Protein AF-A0A933MZT7-F1 (afdb_monomer)

Structure (mmCIF, N/CA/C/O backbone):
data_AF-A0A933MZT7-F1
#
_entry.id   AF-A0A933MZT7-F1
#
loop_
_atom_site.group_PDB
_atom_site.id
_atom_site.type_symbol
_atom_site.label_atom_id
_atom_site.label_alt_id
_atom_site.label_comp_id
_atom_site.label_asym_id
_atom_site.label_entity_id
_atom_site.label_seq_id
_atom_site.pdbx_PDB_ins_code
_atom_site.Cartn_x
_atom_site.Cartn_y
_atom_site.Cartn_z
_atom_site.occupancy
_atom_site.B_iso_or_equiv
_atom_site.auth_seq_id
_atom_site.auth_comp_id
_atom_site.auth_asym_id
_atom_site.auth_atom_id
_atom_site.pdbx_PDB_model_num
ATOM 1 N N . MET A 1 1 ? 19.105 9.293 -22.989 1.00 52.41 1 MET A N 1
ATOM 2 C CA . MET A 1 1 ? 18.621 8.333 -21.971 1.00 52.41 1 MET A CA 1
ATOM 3 C C . MET A 1 1 ? 17.658 7.369 -22.642 1.00 52.41 1 MET A C 1
ATOM 5 O O . MET A 1 1 ? 16.765 7.841 -23.334 1.00 52.41 1 MET A O 1
ATOM 9 N N . SER A 1 2 ? 17.837 6.055 -22.493 1.00 57.19 2 SER A N 1
ATOM 10 C CA . SER A 1 2 ? 16.915 5.080 -23.095 1.00 57.19 2 SER A CA 1
ATOM 11 C C . SER A 1 2 ? 15.555 5.104 -22.376 1.00 57.19 2 SER A C 1
ATOM 13 O O . SER A 1 2 ? 15.537 5.148 -21.141 1.00 57.19 2 SER A O 1
ATOM 15 N N . PRO A 1 3 ? 14.419 5.042 -23.097 1.00 63.75 3 PRO A N 1
ATOM 16 C CA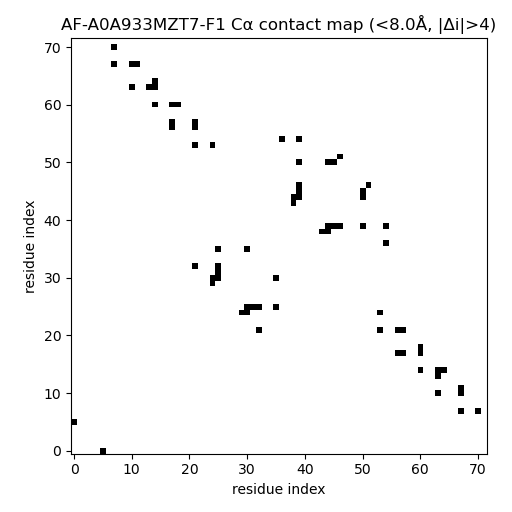 . PRO A 1 3 ? 13.083 5.151 -22.502 1.00 63.75 3 PRO A CA 1
ATOM 17 C C . PRO A 1 3 ? 12.821 4.142 -21.372 1.00 63.75 3 PRO A C 1
ATOM 19 O O . PRO A 1 3 ? 12.245 4.512 -20.349 1.00 63.75 3 PRO A O 1
ATOM 22 N N . GLY A 1 4 ? 13.307 2.901 -21.513 1.00 66.12 4 GLY A N 1
ATOM 23 C CA . GLY A 1 4 ? 13.127 1.824 -20.529 1.00 66.12 4 GLY A CA 1
ATOM 24 C C . GLY A 1 4 ? 13.809 2.080 -19.180 1.00 66.12 4 GLY A C 1
ATOM 25 O O . GLY A 1 4 ? 13.164 1.944 -18.143 1.00 66.12 4 GLY A O 1
ATOM 26 N N . LEU A 1 5 ? 15.061 2.557 -19.182 1.00 69.75 5 LEU A N 1
ATOM 27 C CA . LEU A 1 5 ? 15.796 2.911 -17.956 1.00 69.75 5 LEU A CA 1
ATOM 28 C C . LEU A 1 5 ? 15.071 4.013 -17.169 1.00 69.75 5 LEU A C 1
ATOM 30 O O . LEU A 1 5 ? 14.929 3.924 -15.955 1.00 69.75 5 LEU A O 1
ATOM 34 N N . SER A 1 6 ? 14.515 5.008 -17.871 1.00 85.12 6 SER A N 1
ATOM 35 C CA . SER A 1 6 ? 13.747 6.085 -17.232 1.00 85.12 6 SER A CA 1
ATOM 36 C C . SER A 1 6 ? 12.418 5.619 -16.627 1.00 85.12 6 SER A C 1
ATOM 38 O O . SER A 1 6 ? 11.894 6.273 -15.726 1.00 85.12 6 SER A O 1
ATOM 40 N N . LYS A 1 7 ? 11.842 4.526 -17.144 1.00 89.19 7 LYS A N 1
ATOM 41 C CA . LYS A 1 7 ? 10.578 3.965 -16.661 1.00 89.19 7 LYS A CA 1
ATOM 42 C C . LYS A 1 7 ? 10.803 3.111 -15.416 1.00 89.19 7 LYS A C 1
ATOM 44 O O . LYS A 1 7 ? 10.064 3.261 -14.449 1.00 89.19 7 LYS A O 1
ATOM 49 N N . LEU A 1 8 ? 11.848 2.283 -15.417 1.00 92.19 8 LEU A N 1
ATOM 50 C CA . LEU A 1 8 ? 12.215 1.451 -14.272 1.00 92.19 8 LEU A CA 1
ATOM 51 C C . LEU A 1 8 ? 12.540 2.302 -13.038 1.00 92.19 8 LEU A C 1
ATOM 53 O O . LEU A 1 8 ? 11.975 2.075 -11.974 1.00 92.19 8 LEU A O 1
ATOM 57 N N . SER A 1 9 ? 13.369 3.341 -13.192 1.00 92.69 9 SER A N 1
ATOM 58 C CA . SER A 1 9 ? 13.713 4.239 -12.081 1.00 92.69 9 SER A CA 1
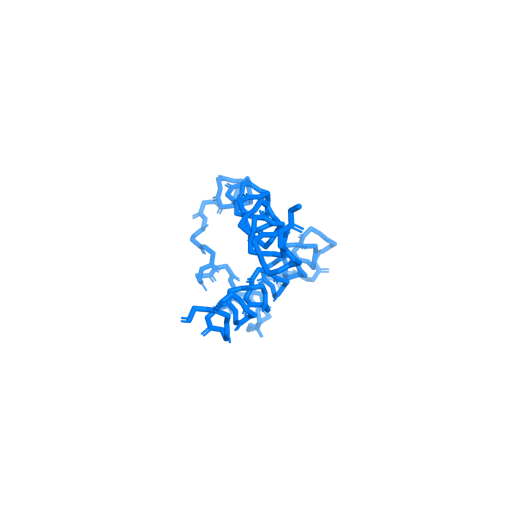ATOM 59 C C . SER A 1 9 ? 12.497 4.971 -11.510 1.00 92.69 9 SER A C 1
ATOM 61 O O . SER A 1 9 ? 12.410 5.159 -10.302 1.00 92.69 9 SER A O 1
ATOM 63 N N . ARG A 1 10 ? 11.530 5.350 -12.360 1.00 92.81 10 ARG A N 1
ATOM 64 C CA . ARG A 1 10 ? 10.266 5.947 -11.904 1.00 92.81 10 ARG A CA 1
ATOM 65 C C . ARG A 1 10 ? 9.434 4.960 -11.089 1.00 92.81 10 ARG A C 1
ATOM 67 O O . ARG A 1 10 ? 8.965 5.324 -10.023 1.00 92.81 10 ARG A O 1
ATOM 74 N N . LEU A 1 11 ? 9.317 3.711 -11.544 1.00 95.56 11 LEU A N 1
ATOM 75 C CA . LEU A 1 11 ? 8.604 2.673 -10.796 1.00 95.56 11 LEU A CA 1
ATOM 76 C C . LEU A 1 11 ? 9.247 2.391 -9.440 1.00 95.56 11 LEU A C 1
ATOM 78 O O . LEU A 1 11 ? 8.527 2.254 -8.459 1.00 95.56 11 LEU A O 1
ATOM 82 N N . ILE A 1 12 ? 10.578 2.321 -9.377 1.00 95.81 12 ILE A N 1
ATOM 83 C CA . ILE A 1 12 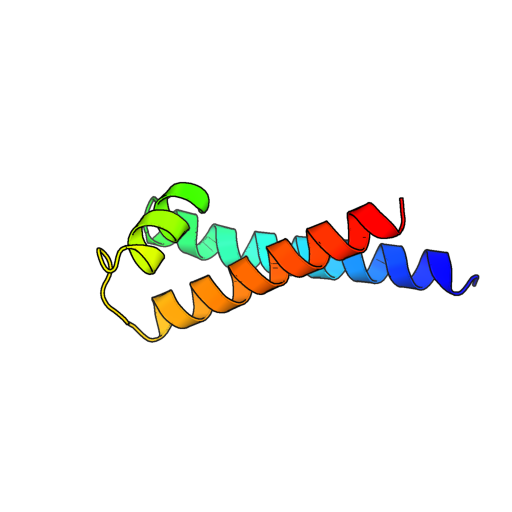? 11.298 2.104 -8.116 1.00 95.81 12 ILE A CA 1
ATOM 84 C C . ILE A 1 12 ? 11.027 3.255 -7.141 1.00 95.81 12 ILE A C 1
ATOM 86 O O . ILE A 1 12 ? 10.633 2.998 -6.006 1.00 95.81 12 ILE A O 1
ATOM 90 N N . ASN A 1 13 ? 11.153 4.505 -7.599 1.00 96.38 13 ASN A N 1
ATOM 91 C CA . ASN A 1 13 ? 10.889 5.677 -6.761 1.00 96.38 13 ASN A CA 1
ATOM 92 C C . ASN A 1 13 ? 9.427 5.741 -6.287 1.00 96.38 13 ASN A C 1
ATOM 94 O O . ASN A 1 13 ? 9.181 6.014 -5.114 1.00 96.38 13 ASN A O 1
ATOM 98 N N . ASP A 1 14 ? 8.461 5.451 -7.166 1.00 97.00 14 ASP A N 1
ATOM 99 C CA . ASP A 1 14 ? 7.038 5.402 -6.806 1.00 97.00 14 ASP A CA 1
ATOM 100 C C . ASP A 1 14 ? 6.771 4.323 -5.743 1.00 97.00 14 ASP A C 1
ATOM 102 O O . ASP A 1 14 ? 6.045 4.566 -4.778 1.00 97.00 14 ASP A O 1
ATOM 106 N N . MET A 1 15 ? 7.360 3.130 -5.900 1.00 98.00 15 MET A N 1
ATOM 107 C CA . MET A 1 15 ? 7.212 2.038 -4.932 1.00 98.00 15 MET A CA 1
ATOM 108 C C . MET A 1 15 ? 7.809 2.405 -3.571 1.00 98.00 15 MET A C 1
ATOM 110 O O . MET A 1 15 ? 7.142 2.190 -2.564 1.00 98.00 15 MET A O 1
ATOM 114 N N . GLN A 1 16 ? 9.003 3.002 -3.535 1.00 98.00 16 GLN A N 1
ATOM 115 C CA . GLN A 1 16 ? 9.627 3.460 -2.289 1.00 98.00 16 GLN A CA 1
ATOM 116 C C . GLN A 1 16 ? 8.778 4.510 -1.570 1.00 98.00 16 GLN A C 1
ATOM 118 O O . GLN A 1 16 ? 8.527 4.371 -0.376 1.00 98.00 16 GLN A O 1
ATOM 123 N N . GLY A 1 17 ? 8.258 5.506 -2.293 1.00 98.00 17 GLY A N 1
ATOM 124 C CA . GLY A 1 17 ? 7.376 6.512 -1.697 1.00 98.00 17 GLY A CA 1
ATOM 125 C C . GLY A 1 17 ? 6.100 5.905 -1.106 1.00 98.00 17 GLY A C 1
ATOM 126 O O . GLY A 1 17 ? 5.695 6.262 -0.001 1.00 98.00 17 GLY A O 1
ATOM 127 N N . LEU A 1 18 ? 5.485 4.943 -1.802 1.00 97.88 18 LEU A N 1
ATOM 128 C CA . LEU A 1 18 ? 4.309 4.230 -1.295 1.00 97.88 18 LEU A CA 1
ATOM 129 C C . LEU A 1 18 ? 4.635 3.379 -0.061 1.00 97.88 18 LEU A C 1
ATOM 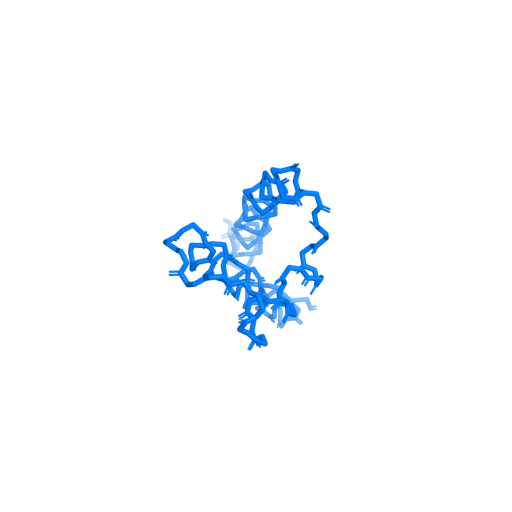131 O O . LEU A 1 18 ? 3.858 3.370 0.890 1.00 97.88 18 LEU A O 1
ATOM 135 N N . GLU A 1 19 ? 5.767 2.675 -0.057 1.00 97.38 19 GLU A N 1
ATOM 136 C CA . GLU A 1 19 ? 6.214 1.871 1.087 1.00 97.38 19 GLU A CA 1
ATOM 137 C C . GLU A 1 19 ? 6.478 2.741 2.323 1.00 97.38 19 GLU A C 1
ATOM 139 O O . GLU A 1 19 ? 6.043 2.392 3.422 1.00 97.38 19 GLU A O 1
ATOM 144 N N . ASP A 1 20 ? 7.096 3.909 2.150 1.00 97.62 20 ASP A N 1
ATOM 145 C CA . ASP A 1 20 ? 7.333 4.864 3.234 1.00 97.62 20 ASP A CA 1
ATOM 146 C C . ASP A 1 20 ? 6.032 5.400 3.841 1.00 97.62 20 ASP A C 1
ATOM 148 O O . ASP A 1 20 ? 5.917 5.491 5.071 1.00 97.62 20 ASP A O 1
ATOM 152 N N . GLU A 1 21 ? 5.035 5.722 3.010 1.00 97.19 21 GLU A N 1
ATOM 153 C CA . GLU A 1 21 ? 3.713 6.122 3.495 1.00 97.19 21 GLU A CA 1
ATOM 154 C C . GLU A 1 21 ? 3.017 4.971 4.223 1.00 97.19 21 GLU A C 1
ATOM 156 O O . GLU A 1 21 ? 2.585 5.151 5.360 1.00 97.19 21 GLU A O 1
ATOM 161 N N . LEU A 1 22 ? 2.970 3.768 3.643 1.00 96.12 22 LEU A N 1
ATOM 162 C CA . LEU A 1 22 ? 2.336 2.598 4.264 1.00 96.12 22 LEU A CA 1
ATOM 163 C C . LEU A 1 22 ? 2.975 2.248 5.617 1.00 96.12 22 LEU A C 1
ATOM 165 O O . LEU A 1 22 ? 2.256 1.963 6.577 1.00 96.12 22 LEU A O 1
ATOM 169 N N . HIS A 1 23 ? 4.298 2.365 5.753 1.00 96.00 23 HIS A N 1
ATOM 170 C CA . HIS A 1 23 ? 4.987 2.157 7.027 1.00 96.00 23 HIS A CA 1
ATOM 171 C C . HIS A 1 23 ? 4.550 3.137 8.128 1.00 96.00 23 HIS A C 1
ATOM 173 O O . HIS A 1 23 ? 4.626 2.799 9.313 1.00 96.00 23 HIS A O 1
ATOM 179 N N . LYS A 1 24 ? 4.079 4.347 7.795 1.00 96.19 24 LYS A N 1
ATOM 180 C CA . LYS A 1 24 ? 3.516 5.268 8.804 1.00 96.19 24 LYS A CA 1
ATOM 181 C C . LYS A 1 24 ? 2.241 4.697 9.413 1.00 96.19 24 LYS A C 1
ATOM 183 O O . LYS A 1 24 ? 2.054 4.798 10.624 1.00 96.19 24 LYS A O 1
ATOM 188 N N . TYR A 1 25 ? 1.410 4.054 8.600 1.00 94.69 25 TYR A N 1
ATOM 189 C CA . TYR A 1 25 ? 0.191 3.392 9.052 1.00 94.69 25 TYR A CA 1
ATOM 190 C C . TYR A 1 25 ? 0.519 2.139 9.861 1.00 94.69 25 TYR A C 1
ATOM 192 O O . TYR A 1 25 ? -0.042 1.962 10.938 1.00 94.69 25 TYR A O 1
ATOM 200 N N . GLU A 1 26 ? 1.485 1.324 9.427 1.00 94.38 26 GLU A N 1
ATOM 201 C CA . GLU A 1 26 ? 1.924 0.164 10.217 1.00 94.38 26 GLU A CA 1
ATOM 202 C C . GLU A 1 26 ? 2.368 0.568 11.626 1.00 94.38 26 GLU A C 1
ATOM 204 O O . GLU A 1 26 ? 1.985 -0.063 12.610 1.00 94.38 26 GLU A O 1
ATOM 209 N N . ARG A 1 27 ? 3.133 1.662 11.737 1.00 95.88 27 ARG A N 1
ATOM 210 C CA . ARG A 1 27 ? 3.553 2.210 13.033 1.00 95.88 27 ARG A CA 1
ATOM 211 C C . ARG A 1 27 ? 2.383 2.766 13.838 1.00 95.88 27 ARG A C 1
ATOM 213 O O . ARG A 1 27 ? 2.330 2.521 15.036 1.00 95.88 27 ARG A O 1
ATOM 220 N N . LYS A 1 28 ? 1.467 3.502 13.200 1.00 94.94 28 LYS A N 1
ATOM 221 C CA . LYS A 1 28 ? 0.307 4.116 13.865 1.00 94.94 28 LYS A CA 1
ATOM 222 C C . LYS A 1 28 ? -0.653 3.070 14.431 1.00 94.94 28 LYS A C 1
ATOM 224 O O . LYS A 1 28 ? -1.172 3.251 15.527 1.00 94.94 28 LYS A O 1
ATOM 229 N N . PHE A 1 29 ? -0.901 2.005 13.678 1.00 91.62 29 PHE A N 1
ATOM 230 C CA . PHE A 1 29 ? -1.890 0.985 14.020 1.00 91.62 29 PHE A CA 1
ATOM 231 C C . PHE A 1 29 ? -1.277 -0.271 14.644 1.00 91.62 29 PHE A C 1
ATOM 233 O O . PHE A 1 29 ? -2.018 -1.146 15.076 1.00 91.62 29 PHE A O 1
ATOM 240 N N . HIS A 1 30 ? 0.055 -0.359 14.717 1.00 94.19 30 HIS A N 1
ATOM 241 C CA . HIS A 1 30 ? 0.791 -1.533 15.194 1.00 94.19 30 HIS A CA 1
ATOM 242 C C . HIS A 1 30 ? 0.407 -2.828 14.455 1.00 94.19 30 HIS A C 1
ATOM 244 O O . HIS A 1 30 ? 0.334 -3.904 15.048 1.00 94.19 30 HIS A O 1
ATOM 250 N N . LEU A 1 31 ? 0.177 -2.722 13.144 1.00 91.75 31 LEU A N 1
ATOM 251 C CA . LEU A 1 31 ? -0.221 -3.827 12.271 1.00 91.75 31 LEU A CA 1
ATOM 252 C C . LEU A 1 31 ? 0.723 -3.928 11.078 1.00 91.75 31 LEU A C 1
ATOM 254 O O . LEU A 1 31 ? 1.082 -2.919 10.479 1.00 91.75 31 LEU A O 1
ATOM 258 N N . ARG A 1 32 ? 1.086 -5.153 10.691 1.00 92.38 32 ARG A N 1
ATOM 259 C CA . ARG A 1 32 ? 1.765 -5.399 9.411 1.00 92.38 32 ARG A CA 1
ATOM 260 C C . ARG A 1 32 ? 0.792 -5.163 8.261 1.00 92.38 32 ARG A C 1
ATOM 262 O O . ARG A 1 32 ? -0.383 -5.496 8.391 1.00 92.38 32 ARG A O 1
ATOM 269 N N . SER A 1 33 ? 1.274 -4.670 7.122 1.00 87.44 33 SER A N 1
ATOM 270 C CA . SER A 1 33 ? 0.428 -4.357 5.961 1.00 87.44 33 SER A CA 1
ATOM 271 C C . SER A 1 33 ? -0.411 -5.541 5.474 1.00 87.44 33 SER A C 1
ATOM 273 O O . SER A 1 33 ? -1.532 -5.340 5.028 1.00 87.44 33 SER A O 1
ATOM 275 N N . GLU A 1 34 ? 0.083 -6.777 5.584 1.00 88.00 34 GLU A N 1
ATOM 276 C CA . GLU A 1 34 ? -0.693 -7.977 5.233 1.00 88.00 34 GLU A CA 1
ATOM 277 C C . GLU A 1 34 ? -1.879 -8.203 6.185 1.00 88.00 34 GLU A C 1
ATOM 279 O O . GLU A 1 34 ? -3.009 -8.434 5.749 1.00 88.00 34 GLU A O 1
ATOM 284 N N . ASP A 1 35 ? -1.644 -8.081 7.493 1.00 90.38 35 ASP A N 1
ATOM 285 C CA . ASP A 1 35 ? -2.700 -8.195 8.498 1.00 90.38 35 ASP A CA 1
ATOM 286 C C . ASP A 1 35 ? -3.701 -7.050 8.369 1.00 90.38 35 ASP A C 1
ATOM 288 O O . ASP A 1 35 ? -4.911 -7.262 8.443 1.00 90.38 35 ASP A O 1
ATOM 292 N N . PHE A 1 36 ? -3.195 -5.845 8.121 1.00 90.19 36 PHE A N 1
ATOM 293 C CA . PHE A 1 36 ? -3.992 -4.655 7.885 1.00 90.19 36 PHE A CA 1
ATOM 294 C C . PHE A 1 36 ? -4.889 -4.840 6.652 1.00 90.19 36 PHE A C 1
ATOM 296 O O . PHE A 1 36 ? -6.105 -4.662 6.743 1.00 90.19 36 PHE A O 1
ATOM 303 N N . TYR A 1 37 ? -4.331 -5.326 5.539 1.00 90.12 37 TYR A N 1
ATOM 304 C CA . TYR A 1 37 ? -5.079 -5.622 4.316 1.00 90.12 37 TYR A CA 1
ATOM 305 C C . TYR A 1 37 ? -6.214 -6.604 4.584 1.00 90.12 37 TYR A C 1
ATOM 307 O O . TYR A 1 37 ? -7.366 -6.354 4.224 1.00 90.12 37 TYR A O 1
ATOM 315 N N . ARG A 1 38 ? -5.912 -7.704 5.279 1.00 91.12 38 ARG A N 1
ATOM 316 C CA . ARG A 1 38 ? -6.905 -8.713 5.655 1.00 91.12 38 ARG A CA 1
ATOM 317 C C . ARG A 1 38 ? -8.012 -8.115 6.521 1.00 91.12 38 ARG A C 1
ATOM 319 O O . ARG A 1 38 ? -9.181 -8.419 6.311 1.00 91.12 38 ARG A O 1
ATOM 326 N N . LEU A 1 39 ? -7.677 -7.277 7.498 1.00 90.12 39 LEU A N 1
ATOM 327 C CA . LEU A 1 39 ? -8.663 -6.679 8.401 1.00 90.12 39 LEU A CA 1
ATOM 328 C C . LEU A 1 39 ? -9.575 -5.668 7.688 1.00 90.12 39 LEU A C 1
ATOM 330 O O . LEU A 1 39 ? -10.787 -5.710 7.898 1.00 90.12 39 LEU A O 1
ATOM 334 N N . VAL A 1 40 ? -9.028 -4.824 6.806 1.00 87.31 40 VAL A N 1
ATOM 335 C CA . VAL A 1 40 ? -9.820 -3.885 5.988 1.00 87.31 40 VAL A CA 1
ATOM 336 C C . VAL A 1 40 ? -10.743 -4.640 5.030 1.00 87.31 40 VAL A C 1
ATOM 338 O O . VAL A 1 40 ? -11.938 -4.364 4.976 1.00 87.31 40 VAL A O 1
ATOM 341 N N . THR A 1 41 ? -10.222 -5.636 4.309 1.00 86.50 41 THR A N 1
ATOM 342 C CA . THR A 1 41 ? -10.989 -6.374 3.284 1.00 86.50 41 THR A CA 1
ATOM 343 C C . THR A 1 41 ? -12.038 -7.322 3.860 1.00 86.50 41 THR A C 1
ATOM 345 O O . THR A 1 41 ? -13.037 -7.604 3.204 1.00 86.50 41 THR A O 1
ATOM 348 N N . THR A 1 42 ? -11.858 -7.791 5.098 1.00 90.25 42 THR A N 1
ATOM 349 C CA . THR A 1 42 ? -12.859 -8.610 5.808 1.00 90.25 42 THR A CA 1
ATOM 350 C C . THR A 1 42 ? -13.885 -7.783 6.584 1.00 90.25 42 THR A C 1
ATOM 352 O O . THR A 1 42 ? -14.724 -8.359 7.275 1.00 90.25 42 THR A O 1
ATOM 355 N N . GLY A 1 43 ? -13.826 -6.448 6.500 1.00 86.56 43 GLY A N 1
ATOM 356 C CA . GLY A 1 43 ? -14.735 -5.549 7.217 1.00 86.56 43 GLY A CA 1
ATOM 357 C C . GLY A 1 43 ? -14.538 -5.551 8.736 1.00 86.56 43 GLY A C 1
ATOM 358 O O . GLY A 1 43 ? -15.435 -5.154 9.472 1.00 86.56 43 GLY A O 1
ATOM 359 N N . LYS A 1 44 ? -13.380 -6.022 9.219 1.0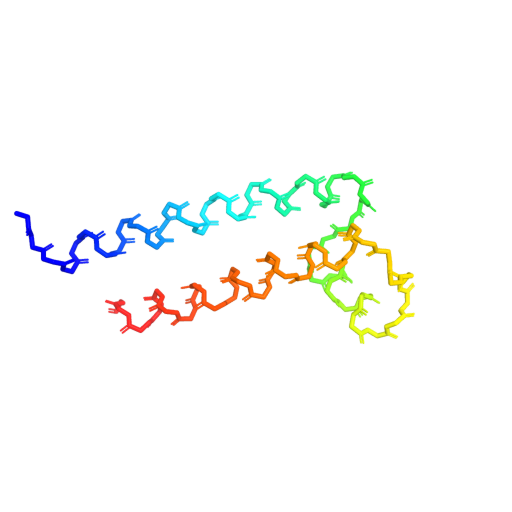0 87.00 44 LYS A N 1
ATOM 360 C CA . LYS A 1 44 ? -13.022 -6.035 10.648 1.00 87.00 44 LYS A CA 1
ATOM 361 C C . LYS A 1 44 ? -12.448 -4.704 11.136 1.00 87.00 44 LYS A C 1
ATOM 363 O O . LYS A 1 44 ? -12.250 -4.540 12.336 1.00 87.00 44 LYS A O 1
ATOM 368 N N . LEU A 1 45 ? -12.166 -3.782 10.220 1.00 83.44 45 LEU A N 1
ATOM 369 C CA . LEU A 1 45 ? -11.884 -2.381 10.511 1.00 83.44 45 LEU A CA 1
ATOM 370 C C . LEU A 1 45 ? -13.015 -1.521 9.959 1.00 83.44 45 LEU A C 1
ATOM 372 O O . LEU A 1 45 ? -13.573 -1.827 8.902 1.00 83.44 45 LEU A O 1
ATOM 376 N N . ASP A 1 46 ? -13.320 -0.441 10.675 1.00 80.19 46 ASP A N 1
ATOM 377 C CA . ASP A 1 46 ? -14.279 0.557 10.213 1.00 80.19 46 ASP A CA 1
ATOM 378 C C . ASP A 1 46 ? -13.890 1.094 8.832 1.00 80.19 46 ASP A C 1
ATOM 380 O O . ASP A 1 46 ? -12.718 1.157 8.473 1.00 80.19 46 ASP A O 1
ATOM 384 N N . GLN A 1 47 ? -14.864 1.537 8.043 1.00 78.00 47 GLN A N 1
ATOM 385 C CA . GLN A 1 47 ? -14.609 2.184 6.750 1.00 78.00 47 GLN A CA 1
ATOM 386 C C . GLN A 1 47 ? -14.245 3.662 6.951 1.00 78.00 47 GLN A C 1
ATOM 388 O O . GLN A 1 47 ? -14.878 4.566 6.407 1.00 78.00 47 GLN A O 1
ATOM 393 N N . SER A 1 48 ? -13.246 3.923 7.795 1.00 88.00 48 SER A N 1
ATOM 394 C CA . SER A 1 48 ? -12.772 5.283 8.025 1.00 88.00 48 SER A CA 1
ATOM 395 C C . SER A 1 48 ? -12.044 5.803 6.775 1.00 88.00 48 SER A C 1
ATOM 397 O O . SER A 1 48 ? -11.400 5.021 6.065 1.00 88.00 48 SER A O 1
ATOM 399 N N . PRO A 1 49 ? -12.077 7.122 6.504 1.00 91.62 49 PRO A N 1
ATOM 400 C CA . PRO A 1 49 ? -11.325 7.709 5.394 1.00 91.62 49 PRO A CA 1
ATOM 401 C C . PRO A 1 49 ? -9.834 7.355 5.424 1.00 91.62 49 PRO A C 1
ATOM 403 O O . PRO A 1 49 ? -9.198 7.222 4.384 1.00 91.62 49 PRO A O 1
ATOM 406 N N . GLU A 1 50 ? -9.285 7.166 6.623 1.00 91.25 50 GLU A N 1
ATOM 407 C CA . GLU A 1 50 ? -7.892 6.792 6.821 1.00 91.25 50 GLU A CA 1
ATOM 408 C C . GLU A 1 50 ? -7.599 5.366 6.333 1.00 91.25 50 GLU A C 1
ATOM 410 O O . GLU A 1 50 ? -6.612 5.141 5.633 1.00 91.25 50 GLU A O 1
ATOM 415 N N . PHE A 1 51 ? -8.474 4.407 6.636 1.00 90.38 51 PHE A N 1
ATOM 416 C CA . PHE A 1 51 ? -8.309 3.028 6.176 1.00 90.38 51 PHE A CA 1
ATOM 417 C C . PHE A 1 51 ? -8.551 2.879 4.673 1.00 90.38 51 PHE A C 1
ATOM 419 O O . PHE A 1 51 ? -7.844 2.118 4.013 1.00 90.38 51 PHE A O 1
ATOM 426 N N . LEU A 1 52 ? -9.481 3.656 4.114 1.00 91.25 52 LEU A N 1
ATOM 427 C CA . LEU A 1 52 ? -9.689 3.734 2.666 1.00 91.25 52 LEU A CA 1
ATOM 428 C C . LEU A 1 52 ? -8.466 4.314 1.945 1.00 91.25 52 LEU A C 1
ATOM 430 O O . LEU A 1 52 ? -8.053 3.788 0.912 1.00 91.25 52 LEU A O 1
ATOM 434 N N . MET A 1 53 ? -7.854 5.362 2.505 1.00 94.06 53 MET A N 1
ATOM 435 C CA . MET A 1 53 ? -6.624 5.945 1.966 1.00 94.06 53 MET A CA 1
ATOM 436 C C . MET A 1 53 ? -5.483 4.925 1.972 1.00 94.06 53 MET A C 1
ATOM 438 O O . MET A 1 53 ? -4.807 4.732 0.960 1.00 94.06 53 MET A O 1
ATOM 442 N N . TRP A 1 54 ? -5.301 4.234 3.099 1.00 95.25 54 TRP A N 1
ATOM 443 C CA . TRP A 1 54 ? -4.316 3.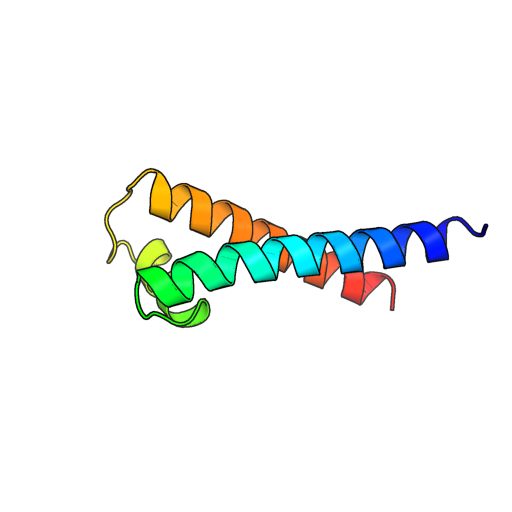166 3.225 1.00 95.25 54 TRP A CA 1
ATOM 444 C C . TRP A 1 54 ? -4.529 2.055 2.188 1.00 95.25 54 TRP A C 1
ATOM 446 O O . TRP A 1 54 ? -3.581 1.671 1.501 1.00 95.25 54 TRP A O 1
ATOM 456 N N . LEU A 1 55 ? -5.773 1.594 2.019 1.00 94.31 55 LEU A N 1
ATOM 457 C CA . LEU A 1 55 ? -6.123 0.549 1.056 1.00 94.31 55 LEU A CA 1
ATOM 458 C C . LEU A 1 55 ? -5.756 0.959 -0.375 1.00 94.31 55 LEU A C 1
ATOM 460 O O . LEU A 1 55 ? -5.101 0.193 -1.080 1.00 94.31 55 LEU A O 1
ATOM 464 N N . GLY A 1 56 ? -6.098 2.185 -0.780 1.00 95.12 56 GLY A N 1
ATOM 465 C CA . GLY A 1 56 ? -5.769 2.698 -2.111 1.00 95.12 56 GLY A CA 1
ATOM 466 C C . GLY A 1 56 ? -4.260 2.766 -2.373 1.00 95.12 56 GLY A C 1
ATOM 467 O O . GLY A 1 56 ? -3.795 2.392 -3.455 1.00 95.12 56 GLY A O 1
ATOM 468 N N . MET A 1 57 ? -3.467 3.182 -1.380 1.00 97.44 57 MET A N 1
ATOM 469 C CA . MET A 1 57 ? -2.001 3.176 -1.487 1.00 97.44 57 MET A CA 1
ATOM 470 C C . MET A 1 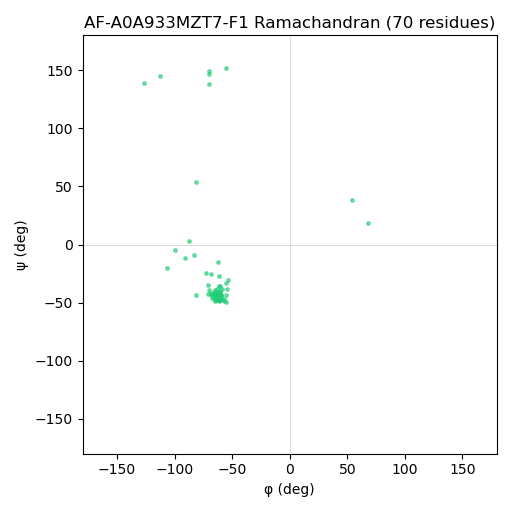57 ? -1.446 1.754 -1.603 1.00 97.44 57 MET A C 1
ATOM 472 O O . MET A 1 57 ? -0.578 1.499 -2.440 1.00 97.44 57 MET A O 1
ATOM 476 N N . TYR A 1 58 ? -1.970 0.817 -0.811 1.00 96.69 58 TYR A N 1
ATOM 477 C CA . TYR A 1 58 ? -1.540 -0.579 -0.833 1.00 96.69 58 TYR A CA 1
ATOM 478 C C . TYR A 1 58 ? -1.834 -1.244 -2.184 1.00 96.69 58 TYR A C 1
ATOM 480 O O . TYR A 1 58 ? -0.950 -1.856 -2.787 1.00 96.69 58 TYR A O 1
ATOM 488 N N . GLU A 1 59 ? -3.042 -1.069 -2.718 1.00 95.75 59 GLU A N 1
ATOM 489 C CA . GLU A 1 59 ? -3.418 -1.595 -4.035 1.00 95.75 59 GLU A CA 1
ATOM 490 C C . GLU A 1 59 ? -2.578 -0.978 -5.159 1.00 95.75 59 GLU A C 1
ATOM 492 O O . GLU A 1 59 ? -2.137 -1.683 -6.075 1.00 95.75 59 GLU A O 1
ATOM 497 N N . THR A 1 60 ? -2.270 0.317 -5.054 1.00 97.62 60 THR A N 1
ATOM 498 C CA . THR A 1 60 ? -1.363 0.997 -5.987 1.00 97.62 60 THR A CA 1
ATOM 499 C C . THR A 1 60 ? 0.040 0.390 -5.933 1.00 97.62 60 THR A C 1
ATOM 501 O O . THR A 1 60 ? 0.615 0.089 -6.982 1.00 97.62 60 THR A O 1
ATOM 504 N N . LEU A 1 61 ? 0.588 0.132 -4.740 1.00 97.50 61 LEU A N 1
ATOM 505 C CA . LEU A 1 61 ? 1.892 -0.519 -4.580 1.00 97.50 61 LEU A CA 1
ATOM 506 C C . LEU A 1 61 ? 1.904 -1.916 -5.216 1.00 97.50 61 LEU A C 1
ATOM 508 O O . LEU A 1 61 ? 2.840 -2.262 -5.941 1.00 97.50 61 LEU A O 1
ATOM 512 N N . VAL A 1 62 ? 0.855 -2.714 -4.997 1.00 96.19 62 VAL A N 1
ATOM 513 C CA . VAL A 1 62 ? 0.706 -4.047 -5.605 1.00 96.19 62 VAL A CA 1
ATOM 514 C C . VAL A 1 62 ? 0.696 -3.955 -7.133 1.00 96.19 62 VAL A C 1
ATOM 516 O O . VAL A 1 62 ? 1.378 -4.737 -7.808 1.00 96.19 62 VAL A O 1
ATOM 519 N N . ALA A 1 63 ? -0.020 -2.980 -7.695 1.00 96.94 63 ALA A N 1
ATOM 520 C CA . ALA A 1 63 ? -0.048 -2.741 -9.134 1.00 96.94 63 ALA A CA 1
ATOM 521 C C . ALA A 1 63 ? 1.339 -2.359 -9.682 1.00 96.94 63 ALA A C 1
ATOM 523 O O . ALA A 1 63 ? 1.768 -2.921 -10.694 1.00 96.94 63 ALA A O 1
ATOM 524 N N . ARG A 1 64 ? 2.082 -1.484 -8.991 1.00 96.75 64 ARG A N 1
ATOM 525 C CA . ARG A 1 64 ? 3.449 -1.084 -9.374 1.00 96.75 64 ARG A CA 1
ATOM 526 C C . ARG A 1 64 ? 4.441 -2.240 -9.302 1.00 96.75 64 ARG A C 1
ATOM 528 O O . ARG A 1 64 ? 5.182 -2.449 -10.257 1.00 96.75 64 ARG A O 1
ATOM 535 N N . LYS A 1 65 ? 4.375 -3.074 -8.260 1.00 96.38 65 LYS A N 1
ATOM 536 C CA . LYS A 1 65 ? 5.172 -4.312 -8.148 1.00 96.38 65 LYS A CA 1
ATOM 537 C C . LYS A 1 65 ? 4.871 -5.299 -9.277 1.00 96.38 65 LYS A C 1
ATOM 539 O O . LYS A 1 65 ? 5.758 -6.011 -9.747 1.00 96.38 65 LYS A O 1
ATOM 544 N N . LYS A 1 66 ? 3.616 -5.371 -9.730 1.00 97.06 66 LYS A N 1
ATOM 545 C CA . LYS A 1 66 ? 3.229 -6.187 -10.891 1.00 97.06 66 LYS A CA 1
ATOM 546 C C . LYS A 1 66 ? 3.764 -5.607 -12.200 1.00 97.06 66 LYS A C 1
ATOM 548 O O . LYS A 1 66 ? 4.163 -6.375 -13.065 1.00 97.06 66 LYS A O 1
ATOM 553 N N . GLU A 1 67 ? 3.760 -4.285 -12.353 1.00 95.81 67 GLU A N 1
ATOM 554 C CA . GLU A 1 67 ? 4.336 -3.609 -13.519 1.00 95.81 67 GLU A CA 1
ATOM 555 C C . GLU A 1 67 ? 5.855 -3.798 -13.585 1.00 95.81 67 GLU A C 1
ATOM 557 O O . GLU A 1 67 ? 6.365 -4.185 -14.631 1.00 95.81 67 GLU A O 1
ATOM 562 N N . TYR A 1 68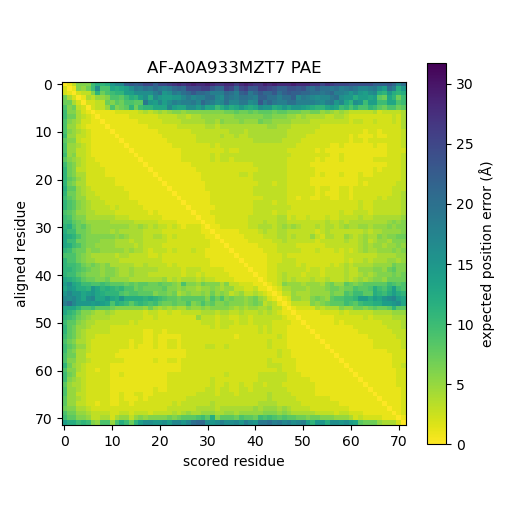 ? 6.552 -3.605 -12.465 1.00 94.88 68 TYR A N 1
ATOM 563 C CA . TYR A 1 68 ? 7.993 -3.816 -12.337 1.00 94.88 68 TYR A CA 1
ATOM 564 C C . TYR A 1 68 ? 8.402 -5.238 -12.755 1.00 94.88 68 TYR A C 1
ATOM 566 O O . TYR A 1 68 ? 9.223 -5.397 -13.651 1.00 94.88 68 TYR A O 1
ATOM 574 N N . ARG A 1 69 ? 7.722 -6.271 -12.231 1.00 94.19 69 ARG A N 1
ATOM 575 C CA . ARG A 1 69 ? 7.967 -7.684 -12.592 1.00 94.19 69 ARG A CA 1
ATOM 576 C C . ARG A 1 69 ? 7.719 -8.042 -14.061 1.00 94.19 69 ARG A C 1
ATOM 578 O O . ARG A 1 69 ? 8.074 -9.134 -14.477 1.00 94.19 69 ARG A O 1
ATOM 585 N N . ARG A 1 70 ? 7.036 -7.189 -14.831 1.00 93.06 70 ARG A N 1
ATOM 586 C CA . ARG A 1 70 ? 6.841 -7.385 -16.281 1.00 93.06 70 ARG A CA 1
ATOM 587 C C . ARG A 1 70 ? 7.940 -6.726 -17.118 1.00 93.06 70 ARG A C 1
ATOM 589 O O . ARG A 1 70 ? 7.936 -6.897 -18.333 1.00 93.06 70 ARG A O 1
ATOM 596 N N . LEU A 1 71 ? 8.764 -5.887 -16.494 1.00 87.19 71 LEU A N 1
ATOM 597 C CA . LEU A 1 71 ? 9.837 -5.127 -17.133 1.00 87.19 71 LEU A CA 1
ATOM 598 C C . LEU A 1 71 ? 11.230 -5.679 -16.800 1.00 87.19 71 LEU A C 1
ATOM 600 O O . LEU A 1 71 ? 12.164 -5.352 -17.530 1.00 87.19 71 LEU A O 1
ATOM 604 N N . GLU A 1 72 ? 11.354 -6.452 -15.715 1.00 72.56 72 GLU A N 1
ATOM 605 C CA . GLU A 1 72 ? 12.482 -7.367 -15.464 1.00 72.56 72 GLU A CA 1
ATOM 606 C C . GLU A 1 72 ? 12.453 -8.568 -16.415 1.00 72.56 72 GLU A C 1
ATOM 608 O O . GLU A 1 72 ? 13.551 -8.963 -16.865 1.00 72.56 72 GLU A O 1
#

pLDDT: mean 90.45, std 9.36, range [52.41, 98.0]

Secondary structure (DSSP, 8-state):
--HHHHHHHHHHHHHHHHHHHHHHHHHHHT--HHHHHHHHHTT-S---HHHHHHHHHHHHHHHHHHHHTTT-

Mean predicted aligned error: 4.36 Å

Sequence (72 aa):
MSPGLSKLSRLINDMQGLEDELHKYERKFHLRSEDFYRLVTTGKLDQSPEFLMWLGMYETLVARKKEYRRLE

Foldseek 3Di:
DDPLVVVLVVLVVLLVVLVVVLVVVCVVVVDDLVRLQVCVVVVVDPPDPVSVVSNVSVVVSVVSVVVNVVSD

Solvent-accessible surface area (backbone atoms only — not comparable to full-atom values): 4174 Å² total; per-residue (Å²): 133,62,74,65,64,62,49,52,55,48,50,52,53,52,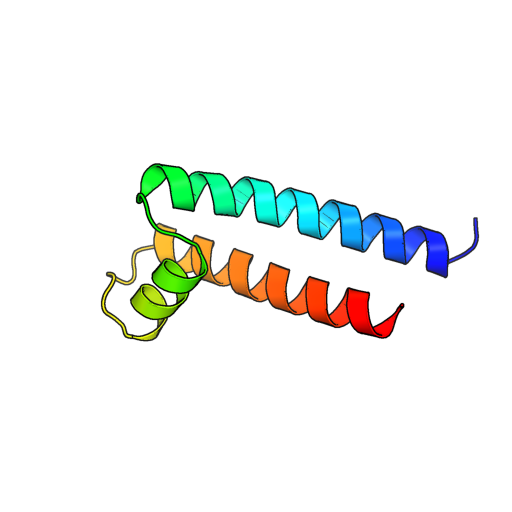42,51,55,42,51,59,54,51,50,53,50,27,66,74,70,74,36,56,68,69,60,45,50,52,32,52,76,69,63,74,40,74,90,41,72,66,53,54,52,51,49,54,48,51,54,50,41,53,52,49,54,55,54,50,68,73,73,109

Nearest PDB structures (foldseek):
  6c48-assembly1_A  TM=7.356E-01  e=3.700E+00  Homo sapiens
  2hjd-assembly1_A  TM=4.588E-01  e=5.397E+00  Agrobacterium tumefaciens

Radius of gyration: 14.23 Å; Cα contacts (8 Å, |Δi|>4): 37; chains: 1; bounding box: 33×17×38 Å